Protein 6KY4 (pdb70)

Solvent-accessible surface area: 6215 Å² total; per-residue (Å²): 143,161,78,62,121,12,42,21,151,89,6,117,30,49,72,79,228,114,103,106,25,72,73,95,118,0,123,110,55,26,83,56,15,159,150,110,28,17,105,99,18,1,85,1,11,39,17,146,57,32,37,46,1,24,48,9,50,52,58,10,5,0,6,76,105,32,67,68,101,45,4,78,0,92,26,118,159,17,87,154,83,44,26,122,118,64,96,151,226

Structure (mmCIF, N/CA/C/O backbone):
data_6KY4
#
_entry.id   6KY4
#
_cell.length_a   102.544
_cell.length_b   102.544
_cell.length_c   102.544
_cell.angle_alpha   90.000
_cell.angle_beta   90.000
_cell.angle_gamma   90.000
#
_symmetry.space_group_name_H-M   'P 43 3 2'
#
loop_
_entity.id
_entity.type
_entity.pdbx_description
1 polymer 'Sulfiredoxin, chloroplastic/mitochondrial'
2 non-polymer "ADENOSINE-5'-DIPHOSPHATE"
3 non-polymer 'PHOSPHATE ION'
4 water water
#
loop_
_atom_site.group_PDB
_atom_site.id
_atom_site.type_symbol
_atom_site.label_atom_id
_atom_site.label_alt_id
_atom_site.label_comp_id
_atom_site.label_asym_id
_atom_site.label_entity_id
_atom_site.label_seq_id
_atom_site.pdbx_PDB_ins_code
_atom_site.Cartn_x
_atom_site.Cartn_y
_atom_site.Cartn_z
_atom_site.occupancy
_atom_site.B_iso_or_equiv
_atom_site.auth_seq_id
_atom_site.auth_comp_id
_atom_site.auth_asym_id
_atom_site.auth_atom_id
_atom_site.pdbx_PDB_model_num
ATOM 1 N N . PRO A 1 17 ? -32.262 -7.853 5.493 1.00 70.87 16 PRO A N 1
ATOM 2 C CA . PRO A 1 17 ? -30.883 -7.522 5.129 1.00 70.67 16 PRO A CA 1
ATOM 3 C C . PRO A 1 17 ? -29.879 -8.567 5.610 1.00 67.82 16 PRO A C 1
ATOM 4 O O . PRO A 1 17 ? -29.663 -8.710 6.813 1.00 65.87 16 PRO A O 1
ATOM 8 N N . MET A 1 18 ? -29.275 -9.288 4.671 1.00 66.67 17 MET A N 1
ATOM 9 C CA . MET A 1 18 ? -28.305 -10.327 4.983 1.00 61.75 17 MET A CA 1
ATOM 10 C C . MET A 1 18 ? -26.892 -9.800 4.769 1.00 60.22 17 MET A C 1
ATOM 11 O O . MET A 1 18 ? -26.609 -9.143 3.763 1.00 57.07 17 MET A O 1
ATOM 16 N N . ILE A 1 19 ? -26.009 -10.091 5.720 1.00 55.56 18 ILE A N 1
ATOM 17 C CA . ILE A 1 19 ? -24.625 -9.635 5.646 1.00 51.76 18 ILE A CA 1
ATOM 18 C C . ILE A 1 19 ? -23.858 -10.519 4.672 1.00 50.27 18 ILE A C 1
ATOM 19 O O . ILE A 1 19 ? -23.837 -11.748 4.811 1.00 49.72 18 ILE A O 1
ATOM 24 N N . VAL A 1 20 ? -23.222 -9.894 3.683 1.00 51.34 19 VAL A N 1
ATOM 25 C CA . VAL A 1 20 ? -22.527 -10.600 2.614 1.00 46.16 19 VAL A CA 1
ATOM 26 C C . VAL A 1 20 ? -21.091 -10.099 2.546 1.00 45.54 19 VAL A C 1
ATOM 27 O O . VAL A 1 20 ? -20.830 -8.908 2.747 1.00 48.66 19 VAL A O 1
ATOM 31 N N . GLU A 1 21 ? -20.159 -11.006 2.264 1.00 47.00 20 GLU A N 1
ATOM 32 C CA . GLU A 1 21 ? -18.748 -10.649 2.117 1.00 49.08 20 GLU A CA 1
ATOM 33 C C . GLU A 1 21 ? -18.494 -10.306 0.654 1.00 46.57 20 GLU A C 1
ATOM 34 O O . GLU A 1 21 ? -18.367 -11.193 -0.193 1.00 47.27 20 GLU A O 1
ATOM 40 N N . LEU A 1 22 ? -18.416 -9.009 0.355 1.00 45.93 21 LEU A N 1
ATOM 41 C CA . LEU A 1 22 ? -18.219 -8.568 -1.021 1.00 45.70 21 LEU A CA 1
ATOM 42 C C . LEU A 1 22 ? -16.756 -8.236 -1.280 1.00 48.19 21 LEU A C 1
ATOM 43 O O . LEU A 1 22 ? -16.079 -7.691 -0.401 1.00 52.49 21 LEU A O 1
ATOM 48 N N . PRO A 1 23 ? -16.244 -8.554 -2.466 1.00 44.43 22 PRO A N 1
ATOM 49 C CA . PRO A 1 23 ? -14.868 -8.170 -2.796 1.00 41.59 22 PRO A CA 1
ATOM 50 C C . PRO A 1 23 ? -14.733 -6.660 -2.897 1.00 43.95 22 PRO A C 1
ATOM 51 O O . PRO A 1 23 ? -15.683 -5.948 -3.232 1.00 50.50 22 PRO A O 1
ATOM 55 N N . LEU A 1 24 ? -13.527 -6.173 -2.596 1.00 45.11 23 LEU A N 1
ATOM 56 C CA . LEU A 1 24 ? -13.290 -4.734 -2.631 1.00 47.70 23 LEU A CA 1
ATOM 57 C C . LEU A 1 24 ? -13.419 -4.172 -4.041 1.00 47.02 23 LEU A C 1
ATOM 58 O O . LEU A 1 24 ? -13.773 -3.000 -4.210 1.00 45.06 23 LEU A O 1
ATOM 63 N N . GLU A 1 25 ? -13.157 -4.989 -5.059 1.00 51.82 24 GLU A N 1
ATOM 64 C CA . GLU A 1 25 ? -13.162 -4.531 -6.441 1.00 56.80 24 GLU A CA 1
ATOM 65 C C . GLU A 1 25 ? -14.561 -4.402 -7.031 1.00 56.87 24 GLU A C 1
ATOM 66 O O . GLU A 1 25 ? -14.684 -4.040 -8.206 1.00 59.71 24 GLU A O 1
ATOM 72 N N . LYS A 1 26 ? -15.614 -4.689 -6.260 1.00 53.34 25 LYS A N 1
ATOM 73 C CA . LYS A 1 26 ? -16.978 -4.594 -6.760 1.00 54.66 25 LYS A CA 1
ATOM 74 C C . LYS A 1 26 ? -17.785 -3.464 -6.135 1.00 50.98 25 LYS A C 1
ATOM 75 O O . LYS A 1 26 ? -18.921 -3.233 -6.562 1.00 51.46 25 LYS A O 1
ATOM 81 N N . ILE A 1 27 ? -17.236 -2.753 -5.157 1.00 46.68 26 ILE A N 1
ATOM 82 C CA . ILE A 1 27 ? -17.935 -1.668 -4.480 1.00 44.45 26 ILE A CA 1
ATOM 83 C C . ILE A 1 27 ? -17.456 -0.365 -5.109 1.00 48.63 26 ILE A C 1
ATOM 84 O O . ILE A 1 27 ? -16.339 0.094 -4.851 1.00 52.89 26 ILE A O 1
ATOM 89 N N . ARG A 1 28 ? -18.298 0.230 -5.949 1.00 49.59 27 ARG A N 1
ATOM 90 C CA . ARG A 1 28 ? -17.956 1.503 -6.568 1.00 47.24 27 ARG A CA 1
ATOM 91 C C . ARG A 1 28 ? -17.931 2.603 -5.513 1.00 46.26 27 ARG A C 1
ATOM 92 O O . ARG A 1 28 ? -18.882 2.763 -4.742 1.00 46.47 27 ARG A O 1
ATOM 100 N N . ARG A 1 29 ? -16.833 3.361 -5.477 1.00 49.56 28 ARG A N 1
ATOM 101 C CA . ARG A 1 29 ? -16.638 4.434 -4.505 1.00 56.05 28 ARG A CA 1
ATOM 102 C C . ARG A 1 29 ? -16.629 5.773 -5.233 1.00 59.40 28 ARG A C 1
ATOM 103 O O . ARG A 1 29 ? -15.558 6.280 -5.599 1.00 66.28 28 ARG A O 1
ATOM 111 N N . PRO A 1 30 ? -17.792 6.391 -5.468 1.00 54.92 29 PRO A N 1
ATOM 112 C CA . PRO A 1 30 ? -17.812 7.646 -6.235 1.00 55.21 29 PRO A CA 1
ATOM 113 C C . PRO A 1 30 ? -17.272 8.839 -5.470 1.00 64.19 29 PRO A C 1
ATOM 114 O O . PRO A 1 30 ? -16.941 9.854 -6.096 1.00 65.82 29 PRO A O 1
ATOM 118 N N . LEU A 1 31 ? -17.172 8.758 -4.144 1.00 65.02 30 LEU A N 1
ATOM 119 C CA . LEU A 1 31 ? -16.730 9.877 -3.325 1.00 64.59 30 LEU A CA 1
ATOM 120 C C . LEU A 1 31 ? -15.243 9.811 -2.995 1.00 72.93 30 LEU A C 1
ATOM 121 O O . LEU A 1 31 ? -14.797 10.461 -2.043 1.00 77.75 30 LEU A O 1
ATOM 126 N N . MET A 1 32 ? -14.464 9.041 -3.760 1.00 75.50 31 MET A N 1
ATOM 127 C CA . MET A 1 32 ? -13.021 9.007 -3.553 1.00 82.43 31 MET A CA 1
ATOM 128 C C . MET A 1 32 ? -12.345 10.322 -3.914 1.00 90.38 31 MET A C 1
ATOM 129 O O . MET A 1 32 ? -11.167 10.501 -3.586 1.00 92.44 31 MET A O 1
ATOM 134 N N . ARG A 1 33 ? -13.052 11.238 -4.581 1.00 87.72 32 ARG A N 1
ATOM 135 C CA . ARG A 1 33 ? -12.496 12.563 -4.828 1.00 88.08 32 ARG A CA 1
ATOM 136 C C . ARG A 1 33 ? -12.363 13.355 -3.535 1.00 93.35 32 ARG A C 1
ATOM 137 O O . ARG A 1 33 ? -11.445 14.172 -3.400 1.00 100.86 32 ARG A O 1
ATOM 145 N N . THR A 1 34 ? -13.258 13.127 -2.580 1.00 94.95 33 THR A N 1
ATOM 146 C CA . THR A 1 34 ? -13.168 13.745 -1.258 1.00 96.17 33 THR A CA 1
ATOM 147 C C . THR A 1 34 ? -12.635 12.734 -0.242 1.00 98.84 33 THR A C 1
ATOM 148 O O . THR A 1 34 ? -13.308 12.332 0.713 1.00 95.35 33 THR A O 1
ATOM 152 N N . ARG A 1 35 ? -11.390 12.323 -0.459 1.00 97.33 34 ARG A N 1
ATOM 153 C CA . ARG A 1 35 ? -10.746 11.306 0.363 1.00 98.55 34 ARG A CA 1
ATOM 154 C C . ARG A 1 35 ? -9.740 11.977 1.294 1.00 96.55 34 ARG A C 1
ATOM 155 O O . ARG A 1 35 ? -8.525 11.819 1.165 1.00 94.81 34 ARG A O 1
ATOM 163 N N . SER A 1 36 ? -10.268 12.757 2.228 1.00 93.28 35 SER A N 1
ATOM 164 C CA . SER A 1 36 ? -9.452 13.383 3.265 1.00 96.28 35 SER A CA 1
ATOM 165 C C . SER A 1 36 ? -9.315 12.468 4.481 1.00 96.40 35 SER A C 1
ATOM 166 O O . SER A 1 36 ? -9.575 12.858 5.617 1.00 101.61 35 SER A O 1
ATOM 169 N N . ASN A 1 37 ? -8.915 11.221 4.235 1.00 90.70 36 ASN A N 1
ATOM 170 C CA . ASN A 1 37 ? -8.843 10.213 5.287 1.00 89.36 36 ASN A CA 1
ATOM 171 C C . ASN A 1 37 ? -7.587 10.416 6.126 1.00 86.88 36 ASN A C 1
ATOM 172 O O . ASN A 1 37 ? -6.470 10.420 5.597 1.00 84.07 36 ASN A O 1
ATOM 177 N N . ASP A 1 38 ? -7.774 10.587 7.433 1.00 87.64 37 ASP A N 1
ATOM 178 C CA . ASP A 1 38 ? -6.650 10.636 8.358 1.00 88.89 37 ASP A CA 1
ATOM 179 C C . ASP A 1 38 ? -6.027 9.250 8.459 1.00 84.48 37 ASP A C 1
ATOM 180 O O . ASP A 1 38 ? -6.706 8.284 8.823 1.00 87.77 37 ASP A O 1
ATOM 185 N N . GLN A 1 39 ? -4.736 9.150 8.135 1.00 81.21 38 GLN A N 1
ATOM 186 C CA . GLN A 1 39 ? -4.055 7.862 8.193 1.00 83.48 38 GLN A CA 1
ATOM 187 C C . GLN A 1 39 ? -3.993 7.302 9.609 1.00 87.31 38 GLN A C 1
ATOM 188 O O . GLN A 1 39 ? -3.796 6.094 9.777 1.00 81.86 38 GLN A O 1
ATOM 194 N N . ASN A 1 40 ? -4.170 8.146 10.628 1.00 90.22 39 ASN A N 1
ATOM 195 C CA . ASN A 1 40 ? -4.174 7.659 12.004 1.00 92.05 39 ASN A CA 1
ATOM 196 C C . ASN A 1 40 ? -5.370 6.749 12.263 1.00 90.32 39 ASN A C 1
ATOM 197 O O . ASN A 1 40 ? -5.211 5.621 12.745 1.00 91.34 39 ASN A O 1
ATOM 202 N N . LYS A 1 41 ? -6.579 7.229 11.957 1.00 85.05 40 LYS A N 1
ATOM 203 C CA . LYS A 1 41 ? -7.766 6.395 12.115 1.00 83.89 40 LYS A CA 1
ATOM 204 C C . LYS A 1 41 ? -7.698 5.169 11.214 1.00 82.73 40 LYS A C 1
ATOM 205 O O . LYS A 1 41 ? -8.139 4.079 11.600 1.00 84.00 40 LYS A O 1
ATOM 211 N N . VAL A 1 42 ? -7.145 5.329 10.009 1.00 79.25 41 VAL A N 1
ATOM 212 C CA . VAL A 1 42 ? -7.023 4.202 9.088 1.00 75.46 41 VAL A CA 1
ATOM 213 C C . VAL A 1 42 ? -6.136 3.118 9.685 1.00 78.43 41 VAL A C 1
ATOM 214 O O . VAL A 1 42 ? -6.471 1.931 9.638 1.00 81.19 41 VAL A O 1
ATOM 218 N N . LYS A 1 43 ? -5.004 3.507 10.278 1.00 81.83 42 LYS A N 1
ATOM 219 C CA . LYS A 1 43 ? -4.106 2.515 10.864 1.00 81.94 42 LYS A CA 1
ATOM 220 C C . LYS A 1 43 ? -4.679 1.914 12.144 1.00 80.03 42 LYS A C 1
ATOM 221 O O . LYS A 1 43 ? -4.472 0.724 12.414 1.00 80.29 42 LYS A O 1
ATOM 227 N N . GLU A 1 44 ? -5.405 2.709 12.935 1.00 79.62 43 GLU A N 1
ATOM 228 C CA . GLU A 1 44 ? -6.087 2.160 14.105 1.00 77.63 43 GLU A CA 1
ATOM 229 C C . GLU A 1 44 ? -7.087 1.086 13.696 1.00 79.24 43 GLU A C 1
ATOM 230 O O . GLU A 1 44 ? -7.121 -0.008 14.277 1.00 79.25 43 GLU A O 1
ATOM 236 N N . LEU A 1 45 ? -7.912 1.384 12.689 1.00 78.55 44 LEU A N 1
ATOM 237 C CA . LEU A 1 45 ? -8.868 0.397 12.201 1.00 73.23 44 LEU A CA 1
ATOM 238 C C . LEU A 1 45 ? -8.165 -0.795 11.563 1.00 75.49 44 LEU A C 1
ATOM 239 O O . LEU A 1 45 ? -8.648 -1.924 11.682 1.00 79.06 44 LEU A O 1
ATOM 244 N N . MET A 1 46 ? -7.029 -0.570 10.898 1.00 70.88 45 MET A N 1
ATOM 245 C CA . MET A 1 46 ? -6.248 -1.678 10.357 1.00 71.18 45 MET A CA 1
ATOM 246 C C . MET A 1 46 ? -5.823 -2.633 11.463 1.00 77.70 45 MET A C 1
ATOM 247 O O . MET A 1 46 ? -5.987 -3.852 11.345 1.00 77.98 45 MET A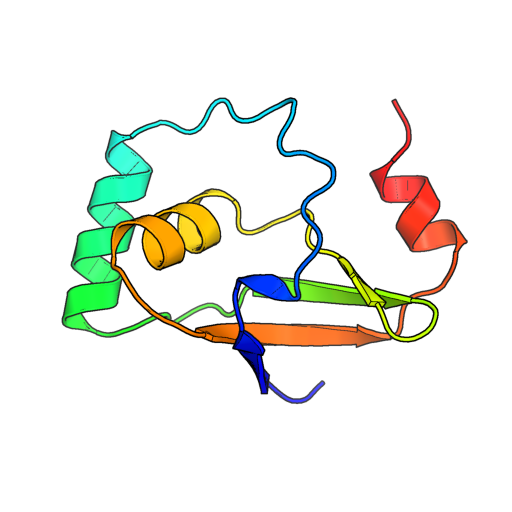 O 1
ATOM 252 N N . ASP A 1 47 ? -5.268 -2.090 12.549 1.00 81.11 46 ASP A N 1
ATOM 253 C CA . ASP A 1 47 ? -4.842 -2.936 13.660 1.00 80.43 46 ASP A CA 1
ATOM 254 C C . ASP A 1 47 ? -6.028 -3.653 14.294 1.00 79.04 46 ASP A C 1
ATOM 255 O O . ASP A 1 47 ? -5.952 -4.852 14.594 1.00 83.28 46 ASP A O 1
ATOM 260 N N . SER A 1 48 ? -7.142 -2.944 14.484 1.00 78.25 47 SER A N 1
ATOM 261 C CA . SER A 1 48 ? -8.299 -3.559 15.128 1.00 78.63 47 SER A CA 1
ATOM 262 C C . SER A 1 48 ? -8.893 -4.674 14.272 1.00 75.30 47 SER A C 1
ATOM 263 O O . SER A 1 48 ? -9.331 -5.703 14.801 1.00 75.26 47 SER A O 1
ATOM 266 N N . ILE A 1 49 ? -8.914 -4.494 12.950 1.00 74.19 48 ILE A N 1
ATOM 267 C CA . ILE A 1 49 ? -9.463 -5.519 12.068 1.00 71.38 48 ILE A CA 1
ATOM 268 C C . ILE A 1 49 ? -8.498 -6.691 11.947 1.00 74.21 48 ILE A C 1
ATOM 269 O O . ILE A 1 49 ? -8.915 -7.855 11.900 1.00 77.95 48 ILE A O 1
ATOM 274 N N . ARG A 1 50 ? -7.195 -6.412 11.904 1.00 77.03 49 ARG A N 1
ATOM 275 C CA . ARG A 1 50 ? -6.208 -7.482 11.911 1.00 81.67 49 ARG A CA 1
ATOM 276 C C 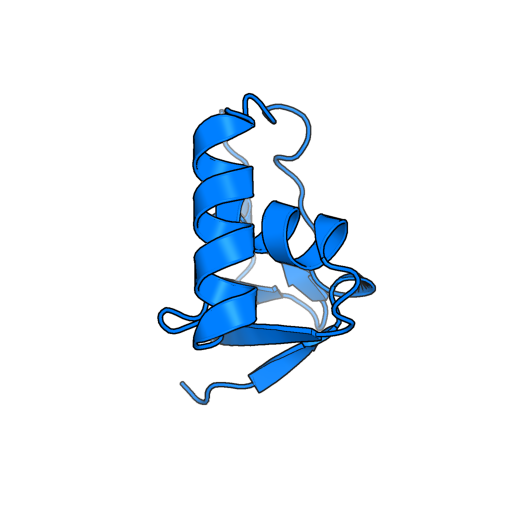. ARG A 1 50 ? -6.244 -8.269 13.213 1.00 86.15 49 ARG A C 1
ATOM 277 O O . ARG A 1 50 ? -5.834 -9.435 13.235 1.00 88.29 49 ARG A O 1
ATOM 285 N N . GLN A 1 51 ? -6.728 -7.657 14.294 1.00 83.35 50 GLN A N 1
ATOM 286 C CA . GLN A 1 51 ? -6.875 -8.375 15.556 1.00 85.20 50 GLN A CA 1
ATOM 287 C C . GLN A 1 51 ? -8.164 -9.191 15.591 1.00 82.48 50 GLN A C 1
ATOM 288 O O . GLN A 1 51 ? -8.127 -10.425 15.648 1.00 86.03 50 GLN A O 1
ATOM 294 N N . ILE A 1 52 ? -9.315 -8.521 15.548 1.00 78.31 51 ILE A N 1
ATOM 295 C CA . ILE A 1 52 ? -10.601 -9.172 15.778 1.00 77.80 51 ILE A CA 1
ATOM 296 C C . ILE A 1 52 ? -11.505 -9.157 14.556 1.00 77.38 51 ILE A C 1
ATOM 297 O O . ILE A 1 52 ? -12.646 -9.645 14.642 1.00 76.90 51 ILE A O 1
ATOM 302 N N . GLY A 1 53 ? -11.050 -8.625 13.424 1.00 73.72 52 GLY A N 1
ATOM 303 C CA . GLY A 1 53 ? -11.878 -8.562 12.239 1.00 67.23 52 GLY A CA 1
ATOM 304 C C . GLY A 1 53 ? -12.887 -7.427 12.296 1.00 62.71 52 GLY A C 1
ATOM 305 O O . GLY A 1 53 ? -13.097 -6.776 13.321 1.00 66.93 52 GLY A O 1
ATOM 306 N N . LEU A 1 54 ? -13.524 -7.189 11.153 1.00 58.47 53 LEU A N 1
ATOM 307 C CA . LEU A 1 54 ? -14.502 -6.115 11.050 1.00 58.29 53 LEU A CA 1
ATOM 308 C C . LEU A 1 54 ? -15.758 -6.468 11.838 1.00 58.26 53 LEU A C 1
ATOM 309 O O . LEU A 1 54 ? -16.308 -7.564 11.694 1.00 56.27 53 LEU A O 1
ATOM 314 N N . GLN A 1 55 ? -16.212 -5.534 12.672 1.00 57.51 54 GLN A N 1
ATOM 315 C CA . GLN A 1 55 ? -17.391 -5.735 13.507 1.00 53.26 54 GLN A CA 1
ATOM 316 C C . GLN A 1 55 ? -18.638 -5.054 12.963 1.00 51.32 54 GLN A C 1
ATOM 317 O O . GLN A 1 55 ? -19.730 -5.623 13.044 1.00 51.28 54 GLN A O 1
ATOM 323 N N . VAL A 1 56 ? -18.505 -3.850 12.413 1.00 51.27 55 VAL A N 1
ATOM 324 C CA . VAL A 1 56 ? -19.628 -3.112 11.846 1.00 52.18 55 VAL A CA 1
ATOM 325 C C . VAL A 1 56 ? -19.521 -3.195 10.324 1.00 47.82 55 VAL A C 1
ATOM 326 O O . VAL A 1 56 ? -18.657 -2.522 9.736 1.00 47.62 55 VAL A O 1
ATOM 330 N N . PRO A 1 57 ? -20.352 -3.991 9.658 1.00 41.85 56 PRO A N 1
ATOM 331 C CA . PRO A 1 57 ? -20.285 -4.058 8.196 1.00 43.55 56 PRO A CA 1
ATOM 332 C C . PRO A 1 57 ? -20.706 -2.743 7.560 1.00 40.85 56 PRO A C 1
ATOM 333 O O . PRO A 1 57 ? -21.554 -2.014 8.080 1.00 41.73 56 PRO A O 1
ATOM 337 N N . ILE A 1 58 ? -20.090 -2.445 6.414 1.00 41.64 57 ILE A N 1
ATOM 338 C CA . ILE A 1 58 ? -20.358 -1.186 5.737 1.00 46.71 57 ILE A CA 1
ATOM 339 C C . ILE A 1 58 ? -21.726 -1.225 5.058 1.00 46.33 57 ILE A C 1
ATOM 340 O O . ILE A 1 58 ? -22.341 -2.281 4.862 1.00 47.53 57 ILE A O 1
ATOM 345 N N . ASP A 1 59 ? -22.209 -0.040 4.695 1.00 44.63 58 ASP A N 1
ATOM 346 C CA . ASP A 1 59 ? -23.490 0.112 4.016 1.00 49.88 58 ASP A CA 1
ATOM 347 C C . ASP A 1 59 ? -23.250 0.175 2.513 1.00 50.57 58 ASP A C 1
ATOM 348 O O . ASP A 1 59 ? -22.501 1.034 2.036 1.00 54.28 58 ASP A O 1
ATOM 353 N N . VAL A 1 60 ? -23.892 -0.727 1.773 1.00 43.91 59 VAL A N 1
ATOM 354 C CA . VAL A 1 60 ? -23.752 -0.813 0.326 1.00 41.62 59 VAL A CA 1
ATOM 355 C C . VAL A 1 60 ? -25.140 -0.785 -0.298 1.00 44.14 59 VAL A C 1
ATOM 356 O O . VAL A 1 60 ? -26.079 -1.394 0.226 1.00 49.18 59 VAL A O 1
ATOM 360 N N . ILE A 1 61 ? -25.272 -0.070 -1.413 1.00 45.38 60 ILE A N 1
ATOM 361 C CA . ILE A 1 61 ? -26.535 0.074 -2.127 1.00 49.85 60 ILE A CA 1
ATOM 362 C C . ILE A 1 61 ? -26.398 -0.601 -3.484 1.00 54.75 60 ILE A C 1
ATOM 363 O O . ILE A 1 61 ? -25.444 -0.330 -4.223 1.00 54.42 60 ILE A O 1
ATOM 368 N N . GLU A 1 62 ? -27.344 -1.477 -3.813 1.00 59.14 61 GLU A N 1
ATOM 369 C CA . GLU A 1 62 ? -27.348 -2.174 -5.093 1.00 58.62 61 GLU A CA 1
ATOM 370 C C . GLU A 1 62 ? -28.304 -1.470 -6.047 1.00 63.84 61 GLU A C 1
ATOM 371 O O . GLU A 1 62 ? -29.489 -1.309 -5.737 1.00 66.27 61 GLU A O 1
ATOM 377 N N . VAL A 1 63 ? -27.788 -1.055 -7.201 1.00 65.66 62 VAL A N 1
ATOM 378 C CA . VAL A 1 63 ? -28.582 -0.419 -8.246 1.00 63.00 62 VAL A CA 1
ATOM 379 C 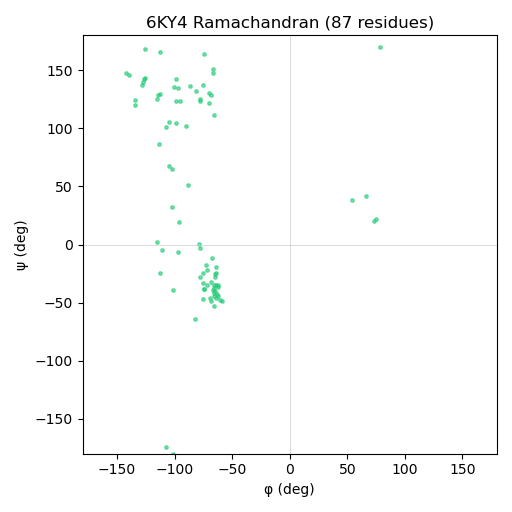C . VAL A 1 63 ? -28.194 -1.051 -9.575 1.00 64.02 62 VAL A C 1
ATOM 380 O O . VAL A 1 63 ? -27.022 -1.003 -9.969 1.00 66.41 62 VAL A O 1
ATOM 384 N N . ASP A 1 64 ? -29.173 -1.652 -10.255 1.00 68.21 63 ASP A N 1
ATOM 385 C CA . ASP A 1 64 ? -28.977 -2.244 -11.579 1.00 68.79 63 ASP A CA 1
ATOM 386 C C . ASP A 1 64 ? -27.828 -3.252 -11.574 1.00 71.07 63 ASP A C 1
ATOM 387 O O . ASP A 1 64 ? -27.042 -3.341 -12.519 1.00 77.57 63 ASP A O 1
ATOM 392 N N . GLY A 1 65 ? -27.727 -4.018 -10.491 1.00 68.12 64 GLY A N 1
ATOM 393 C CA . GLY A 1 65 ? -26.683 -5.018 -10.389 1.00 68.61 64 GLY A CA 1
ATOM 394 C C . GLY A 1 65 ? -25.295 -4.474 -10.146 1.00 65.22 64 GLY A C 1
ATOM 395 O O . GLY A 1 65 ? -24.313 -5.171 -10.413 1.00 68.21 64 GLY A O 1
ATOM 396 N N . THR A 1 66 ? -25.181 -3.244 -9.650 1.00 61.92 65 THR A N 1
ATOM 397 C CA . THR A 1 66 ? -23.894 -2.643 -9.330 1.00 55.85 65 THR A CA 1
ATOM 398 C C . THR A 1 66 ? -23.937 -2.108 -7.906 1.00 53.70 65 THR A C 1
ATOM 399 O O . THR A 1 66 ? -24.933 -1.509 -7.489 1.00 54.90 65 THR A O 1
ATOM 403 N N . TYR A 1 67 ? -22.859 -2.338 -7.160 1.00 50.41 66 TYR A N 1
ATOM 404 C CA . TYR A 1 67 ? -22.788 -1.981 -5.749 1.00 44.87 66 TYR A CA 1
ATOM 405 C C . TYR A 1 67 ? -22.087 -0.639 -5.582 1.00 43.04 66 TYR A C 1
ATOM 406 O O . TYR A 1 67 ? -21.043 -0.397 -6.195 1.00 45.94 66 TYR A O 1
ATOM 415 N N . TYR A 1 68 ? -22.664 0.224 -4.747 1.00 41.74 67 TYR A N 1
ATOM 416 C CA . TYR A 1 68 ? -22.129 1.549 -4.474 1.00 40.53 67 TYR A CA 1
ATOM 417 C C . TYR A 1 68 ? -21.975 1.729 -2.972 1.00 38.98 67 TYR A C 1
ATOM 418 O O . TYR A 1 68 ? -22.816 1.270 -2.194 1.00 45.25 67 TYR A O 1
ATOM 427 N N . GLY A 1 69 ? -20.900 2.400 -2.571 1.00 39.87 68 GLY A N 1
ATOM 428 C CA . GLY A 1 69 ? -20.651 2.648 -1.165 1.00 47.87 68 GLY A CA 1
ATOM 429 C C . GLY A 1 69 ? -20.248 4.079 -0.880 1.00 53.75 68 GLY A C 1
ATOM 430 O O . GLY A 1 69 ? -19.281 4.587 -1.458 1.00 54.37 68 GLY A O 1
ATOM 431 N N . PHE A 1 70 ? -20.982 4.743 0.015 1.00 56.41 69 PHE A N 1
ATOM 432 C CA . PHE A 1 70 ? -20.707 6.129 0.362 1.00 56.33 69 PHE A CA 1
ATOM 433 C C . PHE A 1 70 ? -20.219 6.317 1.789 1.00 62.12 69 PHE A C 1
ATOM 434 O O . PHE A 1 70 ? -19.536 7.309 2.063 1.00 69.55 69 PHE A O 1
ATOM 442 N N . SER A 1 71 ? -20.549 5.405 2.696 1.00 61.39 70 SER A N 1
ATOM 443 C CA . SER A 1 71 ? -20.018 5.417 4.047 1.00 61.11 70 SER A CA 1
ATOM 444 C C . SER A 1 71 ? -18.901 4.382 4.163 1.00 58.18 70 SER A C 1
ATOM 445 O O . SER A 1 71 ? -18.557 3.688 3.203 1.00 58.22 70 SER A O 1
ATOM 448 N N . GLY A 1 72 ? -18.325 4.285 5.357 1.00 55.66 71 GLY A N 1
ATOM 449 C CA . GLY A 1 72 ? -17.272 3.316 5.606 1.00 53.26 71 GLY A CA 1
ATOM 450 C C . GLY A 1 72 ? -15.995 3.571 4.836 1.00 53.42 71 GLY A C 1
ATOM 451 O O . GLY A 1 72 ? -15.385 2.623 4.325 1.00 56.29 71 GLY A O 1
ATOM 452 N N . CYS A 1 73 ? -15.574 4.833 4.738 1.00 57.97 72 CYS A N 1
ATOM 453 C CA . CYS A 1 73 ? -14.367 5.155 3.984 1.00 56.42 72 CYS A CA 1
ATOM 454 C C . CYS A 1 73 ? -13.122 4.641 4.695 1.00 52.15 72 CYS A C 1
ATOM 455 O O . CYS A 1 73 ? -12.241 4.038 4.069 1.00 50.09 72 CYS A O 1
ATOM 458 N N . HIS A 1 74 ? -13.034 4.867 6.008 1.00 52.69 73 HIS A N 1
ATOM 459 C CA . HIS A 1 74 ? -11.869 4.413 6.760 1.00 49.48 73 HIS A CA 1
ATOM 460 C C . HIS A 1 74 ? -11.785 2.893 6.785 1.00 50.61 73 HIS A C 1
ATOM 461 O O . HIS A 1 74 ? -10.698 2.326 6.634 1.00 51.74 73 HIS A O 1
ATOM 468 N N . ARG A 1 75 ? -12.922 2.216 6.968 1.00 52.90 74 ARG A N 1
ATOM 469 C CA . ARG A 1 75 ? -12.925 0.755 6.969 1.00 46.34 74 ARG A CA 1
ATOM 470 C C . ARG A 1 75 ? -12.535 0.198 5.604 1.00 47.69 74 ARG A C 1
ATOM 471 O O . ARG A 1 75 ? -11.788 -0.785 5.516 1.00 47.49 74 ARG A O 1
ATOM 479 N N . TYR A 1 76 ? -13.025 0.820 4.529 1.00 47.26 75 TYR A N 1
ATOM 480 C CA . TYR A 1 76 ? -12.666 0.379 3.185 1.00 43.97 75 TYR A CA 1
ATOM 481 C C . TYR A 1 76 ? -11.175 0.568 2.926 1.00 47.09 75 TYR A C 1
ATOM 482 O O . TYR A 1 76 ? -10.502 -0.329 2.402 1.00 47.51 75 TYR A O 1
ATOM 491 N N . GLU A 1 77 ? -10.638 1.735 3.291 1.00 51.28 76 GLU A N 1
ATOM 492 C CA . GLU A 1 77 ? -9.212 1.983 3.100 1.00 52.77 76 GLU A CA 1
ATOM 493 C C . GLU A 1 77 ? -8.368 1.040 3.950 1.00 51.48 76 GLU A C 1
ATOM 494 O O . GLU A 1 77 ? -7.292 0.603 3.526 1.00 55.57 76 GLU A O 1
ATOM 500 N N . ALA A 1 78 ? -8.850 0.702 5.148 1.00 50.11 77 ALA A N 1
ATOM 501 C CA . ALA A 1 78 ? -8.134 -0.249 5.994 1.00 47.42 77 ALA A CA 1
ATOM 502 C C . ALA A 1 78 ? -8.118 -1.638 5.372 1.00 47.62 77 ALA A C 1
ATOM 503 O O . ALA A 1 78 ? -7.077 -2.307 5.361 1.00 49.57 77 ALA A O 1
ATOM 505 N N . HIS A 1 79 ? -9.260 -2.090 4.849 1.00 49.47 78 HIS A N 1
ATOM 506 C CA . HIS A 1 79 ? -9.292 -3.378 4.162 1.00 48.34 78 HIS A CA 1
ATOM 507 C C . HIS A 1 79 ? -8.393 -3.381 2.932 1.00 50.11 78 HIS A C 1
ATOM 508 O O . HIS A 1 79 ? -7.787 -4.410 2.610 1.00 50.58 78 HIS A O 1
ATOM 515 N N . GLN A 1 80 ? -8.292 -2.247 2.235 1.00 56.26 79 GLN A N 1
ATOM 516 C CA . GLN A 1 80 ? -7.403 -2.170 1.078 1.00 52.70 79 GLN A CA 1
ATOM 517 C C . GLN A 1 80 ? -5.940 -2.250 1.498 1.00 49.92 79 GLN A C 1
ATOM 518 O O . GLN A 1 80 ? -5.161 -3.025 0.930 1.00 52.60 79 GLN A O 1
ATOM 524 N N . LYS A 1 81 ? -5.546 -1.454 2.490 1.00 49.33 80 LYS A N 1
ATOM 525 C CA . LYS A 1 81 ? -4.159 -1.408 2.934 1.00 50.23 80 LYS A CA 1
ATOM 526 C C . LYS A 1 81 ? -3.771 -2.588 3.816 1.00 51.55 80 LYS A C 1
ATOM 527 O O . LYS A 1 81 ? -2.604 -2.685 4.210 1.00 54.49 80 LYS A O 1
ATOM 533 N N . LEU A 1 82 ? -4.711 -3.475 4.142 1.00 52.97 81 LEU A N 1
ATOM 534 C CA . LEU A 1 82 ? -4.401 -4.702 4.862 1.00 53.22 81 LEU A CA 1
ATOM 535 C C . LEU A 1 82 ? -4.245 -5.908 3.946 1.00 53.42 81 LEU A C 1
ATOM 536 O O . LEU A 1 82 ? -3.871 -6.984 4.425 1.00 57.41 81 LEU A O 1
ATOM 541 N N . GLY A 1 83 ? -4.519 -5.758 2.654 1.00 50.34 82 GLY A N 1
ATOM 542 C CA . GLY A 1 83 ? -4.433 -6.876 1.739 1.00 48.15 82 GLY A CA 1
ATOM 543 C C . GLY A 1 83 ? -5.568 -7.865 1.839 1.00 50.90 82 GLY A C 1
ATOM 544 O O . GLY A 1 83 ? -5.404 -9.020 1.434 1.00 58.86 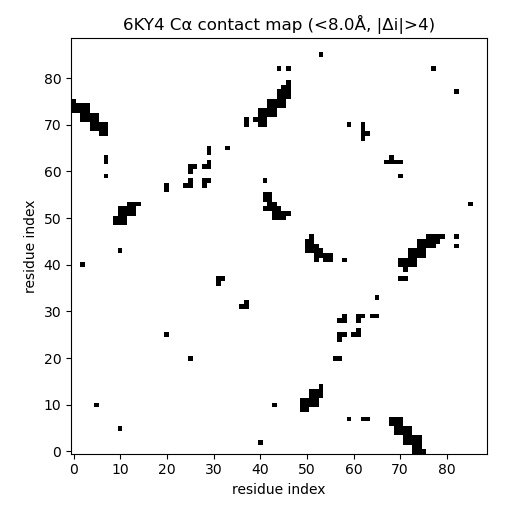82 GLY A O 1
ATOM 545 N N . LEU A 1 84 ? -6.719 -7.451 2.367 1.00 49.79 83 LEU A N 1
ATOM 546 C CA . LEU A 1 84 ? -7.861 -8.347 2.498 1.00 47.11 83 LEU A CA 1
ATOM 547 C C . LEU A 1 84 ? -8.688 -8.344 1.215 1.00 43.92 83 LEU A C 1
ATOM 548 O O . LEU A 1 84 ? -8.934 -7.282 0.637 1.00 44.78 83 LEU A O 1
ATOM 553 N N . PRO A 1 85 ? -9.125 -9.520 0.756 1.00 44.93 84 PRO A N 1
ATOM 554 C CA . PRO A 1 85 ? -9.869 -9.562 -0.513 1.00 44.52 84 PRO A CA 1
ATOM 555 C C . PRO A 1 85 ? -11.291 -9.045 -0.399 1.00 46.01 84 PRO A C 1
ATOM 556 O O . PRO A 1 85 ? -11.773 -8.372 -1.319 1.00 44.41 84 PRO A O 1
ATOM 560 N N . THR A 1 86 ? -11.980 -9.337 0.701 1.00 47.01 85 THR A N 1
ATOM 561 C CA . THR A 1 86 ? -13.391 -9.013 0.844 1.00 42.11 85 THR A CA 1
ATOM 562 C C . THR A 1 86 ? -13.622 -8.199 2.110 1.00 45.47 85 THR A C 1
ATOM 563 O O . THR A 1 86 ? -12.751 -8.079 2.976 1.00 45.45 85 THR A O 1
ATOM 567 N N . ILE A 1 87 ? -14.828 -7.641 2.201 1.00 46.11 86 ILE A N 1
ATOM 568 C CA . ILE A 1 87 ? -15.274 -6.875 3.356 1.00 44.26 86 ILE A CA 1
ATOM 569 C C . ILE A 1 87 ? -16.747 -7.187 3.591 1.00 45.30 86 ILE A C 1
ATOM 570 O O . ILE A 1 87 ? -17.501 -7.467 2.653 1.00 44.54 86 ILE A O 1
ATOM 575 N N . ARG A 1 88 ? -17.151 -7.161 4.859 1.00 47.82 87 ARG A N 1
ATOM 576 C CA . ARG A 1 88 ? -18.535 -7.431 5.222 1.00 46.68 87 ARG A CA 1
ATOM 577 C C . ARG A 1 88 ? -19.416 -6.235 4.888 1.00 42.38 87 ARG A C 1
ATOM 578 O O . ARG A 1 88 ? -19.049 -5.085 5.145 1.00 42.39 87 ARG A O 1
ATOM 586 N N . CYS A 1 89 ? -20.589 -6.510 4.321 1.00 40.65 88 CYS A N 1
ATOM 587 C CA . CYS A 1 89 ? -21.494 -5.464 3.876 1.00 42.78 88 CYS A CA 1
ATOM 588 C C . CYS A 1 89 ? -22.926 -5.8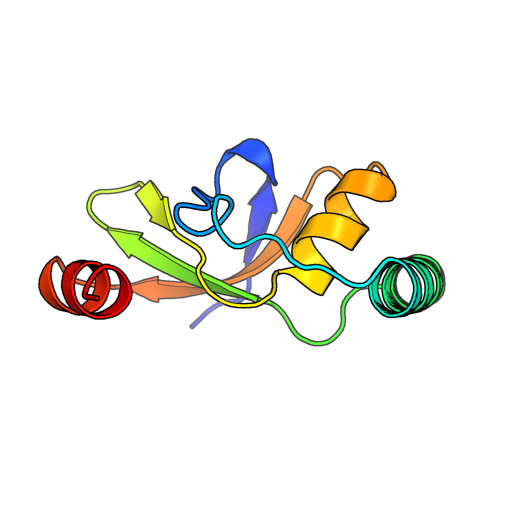42 4.218 1.00 48.03 88 CYS A C 1
ATOM 589 O O . CYS A 1 89 ? -23.299 -7.019 4.193 1.00 48.78 88 CYS A O 1
ATOM 592 N N . LYS A 1 90 ? -23.722 -4.827 4.536 1.00 49.52 89 LYS A N 1
ATOM 593 C CA . LYS A 1 90 ? -25.169 -4.955 4.681 1.00 48.73 89 LYS A CA 1
ATOM 594 C C . LYS A 1 90 ? -25.786 -4.272 3.465 1.00 48.75 89 LYS A C 1
ATOM 595 O O . LYS A 1 90 ? -25.876 -3.042 3.411 1.00 50.03 89 LYS A O 1
ATOM 601 N N . ILE A 1 91 ? -26.199 -5.072 2.487 1.00 49.99 90 ILE A N 1
ATOM 602 C CA . ILE A 1 91 ? -26.661 -4.545 1.208 1.00 47.83 90 ILE A CA 1
ATOM 603 C C . ILE A 1 91 ? -28.113 -4.105 1.331 1.00 51.51 90 ILE A C 1
ATOM 604 O O . ILE A 1 91 ? -28.960 -4.843 1.850 1.00 54.72 90 ILE A O 1
ATOM 609 N N . ARG A 1 92 ? -28.404 -2.899 0.848 1.00 55.46 91 ARG A N 1
ATOM 610 C CA . ARG A 1 92 ? -29.757 -2.361 0.799 1.00 58.86 91 ARG A CA 1
ATOM 611 C C . ARG A 1 92 ? -30.151 -2.175 -0.659 1.00 61.48 91 ARG A C 1
ATOM 612 O O . ARG A 1 92 ? -29.437 -1.508 -1.416 1.00 63.06 91 ARG A O 1
ATOM 620 N N . LYS A 1 93 ? -31.276 -2.770 -1.051 1.00 67.95 92 LYS A N 1
ATOM 621 C CA . LYS A 1 93 ? -31.793 -2.610 -2.407 1.00 67.84 92 LYS A CA 1
ATOM 622 C C . LYS A 1 93 ? -32.211 -1.160 -2.611 1.00 71.24 92 LYS A C 1
ATOM 623 O O . LYS A 1 93 ? -33.178 -0.693 -1.999 1.00 74.17 92 LYS A O 1
ATOM 629 N N . GLY A 1 94 ? -31.483 -0.440 -3.465 1.00 69.30 93 GLY A N 1
ATOM 630 C CA . GLY A 1 94 ? -31.710 0.969 -3.684 1.00 70.89 93 GLY A CA 1
ATOM 631 C C . GLY A 1 94 ? -32.238 1.272 -5.078 1.00 73.64 93 GLY A C 1
ATOM 632 O O . GLY A 1 94 ? -32.194 0.451 -5.993 1.00 74.28 93 GLY A O 1
ATOM 633 N N . THR A 1 95 ? -32.745 2.491 -5.219 1.00 76.47 94 THR A N 1
ATOM 634 C CA . THR A 1 95 ? -33.286 2.999 -6.468 1.00 77.61 94 THR A CA 1
ATOM 635 C C . THR A 1 95 ? -32.330 4.035 -7.055 1.00 79.65 94 THR A C 1
ATOM 636 O O . THR A 1 95 ? -31.229 4.264 -6.538 1.00 78.59 94 THR A O 1
ATOM 640 N N . LYS A 1 96 ? -32.755 4.670 -8.147 1.00 81.09 95 LYS A N 1
ATOM 641 C CA . LYS A 1 96 ? -31.944 5.711 -8.761 1.00 78.46 95 LYS A CA 1
ATOM 642 C C . LYS A 1 96 ? -31.974 7.012 -7.971 1.00 82.85 95 LYS A C 1
ATOM 643 O O . LYS A 1 96 ? -31.031 7.803 -8.072 1.00 82.55 95 LYS A O 1
ATOM 649 N N . GLU A 1 97 ? -33.022 7.250 -7.180 1.00 82.50 96 GLU A N 1
ATOM 650 C CA . GLU A 1 97 ? -33.115 8.499 -6.431 1.00 86.70 96 GLU A CA 1
ATOM 651 C C . GLU A 1 97 ? -32.178 8.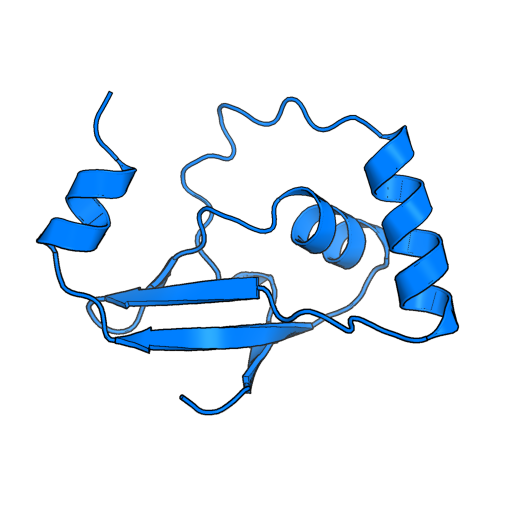496 -5.229 1.00 89.79 96 GLU A C 1
ATOM 652 O O . GLU A 1 97 ? -31.458 9.473 -4.994 1.00 88.92 96 GLU A O 1
ATOM 658 N N . THR A 1 98 ? -32.178 7.407 -4.452 1.00 92.37 97 THR A N 1
ATOM 659 C CA . THR A 1 98 ? -31.272 7.321 -3.311 1.00 92.19 97 THR A CA 1
ATOM 660 C C . THR A 1 98 ? -29.818 7.300 -3.758 1.00 87.34 97 THR A C 1
ATOM 661 O O . THR A 1 98 ? -28.929 7.697 -2.997 1.00 84.41 97 THR A O 1
ATOM 665 N N . LEU A 1 99 ? -29.558 6.840 -4.983 1.00 82.66 98 LEU A N 1
ATOM 666 C CA . LEU A 1 99 ? -28.230 6.972 -5.569 1.00 81.68 98 LEU A CA 1
ATOM 667 C C . LEU A 1 99 ? -27.964 8.400 -6.025 1.00 79.28 98 LEU A C 1
ATOM 668 O O . LEU A 1 99 ? -26.823 8.871 -5.952 1.00 77.10 98 LEU A O 1
ATOM 673 N N . ARG A 1 100 ? -29.002 9.098 -6.487 1.00 85.50 99 ARG A N 1
ATOM 674 C CA . ARG A 1 100 ? -28.869 10.485 -6.911 1.00 84.50 99 ARG A CA 1
ATOM 675 C C . ARG A 1 100 ? -28.821 11.438 -5.723 1.00 82.85 99 ARG A C 1
ATOM 676 O O . ARG A 1 100 ? -28.209 12.508 -5.818 1.00 79.43 99 ARG A O 1
ATOM 684 N N . HIS A 1 101 ? -29.449 11.066 -4.604 1.00 86.62 100 HIS A N 1
ATOM 685 C CA . HIS A 1 101 ? -29.399 11.905 -3.409 1.00 87.53 100 HIS A CA 1
ATOM 686 C C . HIS A 1 101 ? -27.990 11.965 -2.832 1.00 87.72 100 HIS A C 1
ATOM 687 O O . HIS A 1 101 ? -27.547 13.022 -2.368 1.00 84.76 100 HIS A O 1
ATOM 694 N N . HIS A 1 102 ? -27.269 10.841 -2.851 1.00 87.25 101 HIS A N 1
ATOM 695 C CA . HIS A 1 102 ? -25.898 10.825 -2.354 1.00 77.77 101 HIS A CA 1
ATOM 696 C C . HIS A 1 102 ? -24.938 11.557 -3.282 1.00 78.23 101 HIS A C 1
ATOM 697 O O . HIS A 1 102 ? -23.865 11.977 -2.836 1.00 78.13 101 HIS A O 1
ATOM 704 N N . LEU A 1 103 ? -25.295 11.718 -4.558 1.00 79.73 102 LEU A N 1
ATOM 705 C CA . LEU A 1 103 ? -24.453 12.393 -5.538 1.00 80.92 102 LEU A CA 1
ATOM 706 C C . LEU A 1 103 ? -24.922 13.816 -5.824 1.00 85.05 102 LEU A C 1
ATOM 707 O O . LEU A 1 103 ? -24.764 14.306 -6.948 1.00 82.67 102 LEU A O 1
ATOM 712 N N . ARG A 1 104 ? -25.494 14.489 -4.832 1.00 87.80 103 ARG A N 1
ATOM 713 C CA . ARG A 1 104 ? -25.992 15.849 -4.985 1.00 90.34 103 ARG A CA 1
ATOM 714 C C . ARG A 1 104 ? -25.136 16.794 -4.153 1.00 94.88 103 ARG A C 1
ATOM 715 O O . ARG A 1 104 ? -24.908 16.548 -2.964 1.00 90.83 103 ARG A O 1
ATOM 723 N N . LEU A 1 105 ? -24.662 17.866 -4.782 1.00 95.65 104 LEU A N 1
ATOM 724 C CA . LEU A 1 105 ? -23.816 18.846 -4.109 1.00 95.07 104 LEU A CA 1
ATOM 725 C C . LEU A 1 105 ? -24.579 19.571 -3.004 1.00 94.52 104 LEU A C 1
ATOM 726 O O . LEU A 1 105 ? -24.625 20.801 -2.972 1.00 94.20 104 LEU A O 1
#

Organism: Arabidopsis thaliana (NCBI:txid3702)

Foldseek 3Di:
DDKDWAFLVQEDEPCVVVLPDDVVLLVVLLVVCVPVRDDDFFEWEAEPNGIYGHPDSSVSSSCVVNVHGTTIYDYDHDYVVVVVVSVDD

Secondary structure (DSSP, 8-state):
--EEEEEGGGEE-GGGGG----HHHHHHHHHHHHHH---SPEEEEEETTEEE--S-HHHHHHHHHTT-SEEEEEEEE--HHHHHHHT--

InterPro domains:
  IPR003115 ParB-like, N-terminal domain [PF02195] (40-123)
  IPR003115 ParB-like, N-terminal do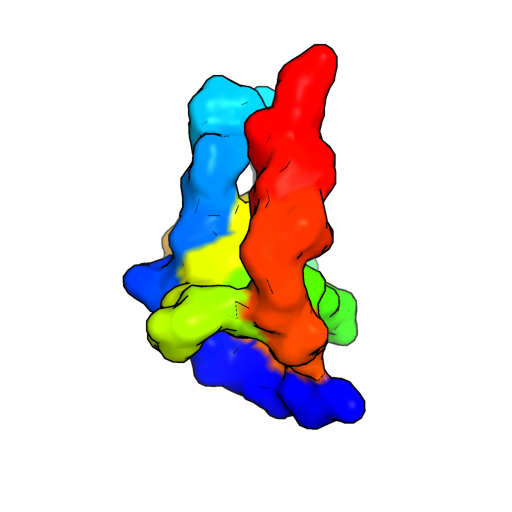main [SM00470] (41-120)
  IPR016692 Sulfiredoxin [PIRSF017267] (1-124)
  IPR016692 Sulfiredoxin [PTHR21348] (10-125)
  IPR036086 ParB/Sulfiredoxin superfamily [SSF110849] (28-124)

B-factor: mean 66.28, std 17.24, range [38.51, 104.52]

GO terms:
  GO:0005739 mitochondrion (C, IDA)
  GO:0009507 chloroplast (C, IDA)
  GO:0016667 oxidoreductase activity, acting on a sulfur group of donors (F, IDA)
  GO:0006979 response to oxidative stress (P, IDA)

Radius of gyration: 13.1 Å; Cα contacts (8 Å, |Δi|>4): 131; chains: 1; bounding box: 29×30×27 Å

Sequence (89 aa):
PMIVELPLEKIRRPLMRTRSNDQNKVKELMDSIRQIGLQVPIDVIEVDGTYYGFSGCHRYEAHQKLGLPTIRCKIRKGTKETLRHHLRL

Nearest PDB structures (foldseek):
  6ky4-assembly1_A  TM=1.011E+00  e=5.209E-19  Arabidopsis thaliana
  7bnk-assembly1_B  TM=8.345E-01  e=3.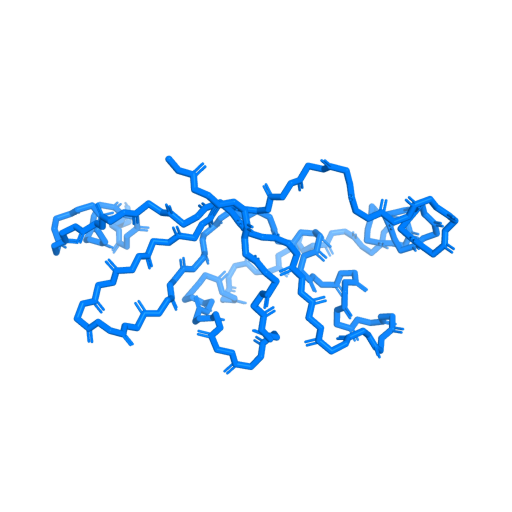981E-07  Myxococcus xanthus DK 1622
  7bnr-assembly1_A  TM=7.887E-01  e=2.682E-06  Myxococcus xanthus DK 1622
  6sdk-assembly1_B  TM=8.272E-01  e=8.204E-06  Bacillus subtilis subsp. subtilis str. 168
  7o0n-assembly1_B  TM=8.109E-01  e=7.682E-06  Myxococcus xanthus DK 1622